Protein AF-A0A3S1MQV4-F1 (afdb_monomer)

pLDDT: mean 86.43, std 12.54, range [41.59, 95.88]

Radius of gyration: 14.35 Å; Cα contacts (8 Å, |Δi|>4): 92; chains: 1; bounding box: 29×38×34 Å

Foldseek 3Di:
DQDPPNDDDDDDDCPPPDFQPDCRVVVVLLPDDQDDDPPAAEEEEGAVCLVVSVCCCCVVVVDDPVRYDGFHQYYPPDDDGRGDPD

Secondary structure (DSSP, 8-state):
---TT---------TTPPTTT--HHHHHHHHSPPPSSTT--EEEEEETTHHHHHHIIIIIT---TTTEEEEEEE-TT--S------

Mean predicted aligned error: 5.9 Å

Nearest PDB structures (foldseek):
  7xlz-assembly2_B  TM=7.839E-01  e=4.587E-03  Vibrio anguillarum 775
  4yhb-assembly1_A  TM=8.146E-01  e=1.373E-02  Thermobifida fusca TM51
  8c4l-assembly1_B  TM=7.292E-01  e=3.582E-02  Shewanella bicestrii
  7xlz-assembly1_A  TM=6.048E-01  e=2.071E-02  Vibrio anguillarum 775
  7lrn-assembly1_A  TM=6.676E-01  e=1.229E-01  Acinetobacter baumannii

Sequence (86 aa):
MADATDIELHWPTRDGLPAGEGKLLTEAVRSVAWPHGPSAFGWFAAEAAAKIVREYWRDTMGLGRDQTLAAAYWRRGSAGLMAGEL

Solvent-accessible surface area (backbone atoms only — not comparable to full-atom values): 5689 Å² total; per-residue (Å²): 134,86,59,103,74,81,76,86,88,85,81,86,75,62,89,83,52,58,88,80,72,70,56,59,69,60,51,54,60,70,67,52,77,81,68,90,58,96,82,48,68,48,80,45,76,43,40,54,70,23,55,57,52,42,48,44,39,37,76,74,66,66,47,49,74,94,34,41,47,58,30,32,56,38,47,81,98,58,87,74,88,37,73,61,89,126

Structure (mmCIF, N/CA/C/O backbone):
data_AF-A0A3S1MQV4-F1
#
_entry.id   AF-A0A3S1MQV4-F1
#
loop_
_atom_site.group_PDB
_atom_site.id
_atom_site.type_symbol
_atom_site.label_atom_id
_atom_site.label_alt_id
_atom_site.label_comp_id
_atom_site.label_asym_id
_atom_site.label_entity_id
_atom_site.label_seq_id
_atom_site.pdbx_PDB_ins_code
_atom_site.Cartn_x
_atom_site.Cartn_y
_atom_site.Cartn_z
_atom_site.occupancy
_atom_site.B_iso_or_equiv
_atom_site.auth_seq_id
_atom_site.auth_comp_id
_atom_site.auth_asym_id
_atom_site.auth_atom_id
_atom_site.pdbx_PDB_model_num
ATOM 1 N N . MET A 1 1 ? 1.454 -23.871 10.067 1.00 45.78 1 MET A N 1
ATOM 2 C CA . MET A 1 1 ? 2.091 -23.737 11.391 1.00 45.78 1 MET A CA 1
ATOM 3 C C . MET A 1 1 ? 1.946 -22.278 11.761 1.00 45.78 1 MET A C 1
ATOM 5 O O . MET A 1 1 ? 2.528 -21.462 11.067 1.00 45.78 1 MET A O 1
ATOM 9 N N . ALA A 1 2 ? 1.066 -21.952 12.707 1.00 48.25 2 ALA A N 1
ATOM 10 C CA . ALA A 1 2 ? 0.938 -20.584 13.197 1.00 48.25 2 ALA A CA 1
ATOM 11 C C . ALA A 1 2 ? 2.108 -20.335 14.157 1.00 48.25 2 ALA A C 1
ATOM 13 O O . ALA A 1 2 ? 2.252 -21.061 15.141 1.00 48.25 2 ALA A O 1
ATOM 14 N N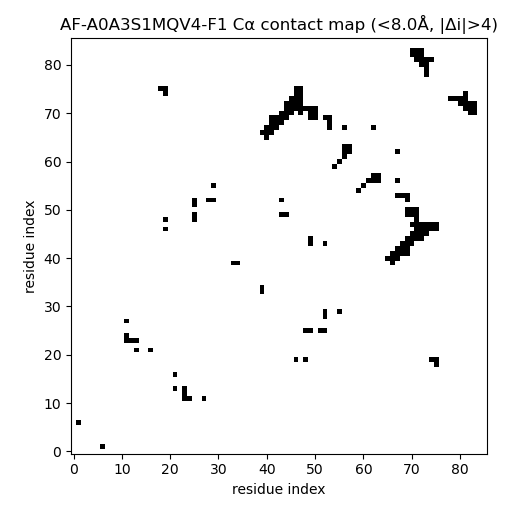 . ASP A 1 3 ? 2.986 -19.399 13.803 1.00 56.38 3 ASP A N 1
ATOM 15 C CA . ASP A 1 3 ? 4.036 -18.911 14.696 1.00 56.38 3 ASP A CA 1
ATOM 16 C C . ASP A 1 3 ? 3.405 -18.113 15.844 1.00 56.38 3 ASP A C 1
ATOM 18 O O . ASP A 1 3 ? 2.305 -17.580 15.709 1.00 56.38 3 ASP A O 1
ATOM 22 N N . ALA A 1 4 ? 4.102 -18.021 16.978 1.00 64.31 4 ALA A N 1
ATOM 23 C CA . ALA A 1 4 ? 3.615 -17.473 18.254 1.00 64.31 4 ALA A CA 1
ATOM 24 C C . ALA A 1 4 ? 3.182 -15.983 18.242 1.00 64.31 4 ALA A C 1
ATOM 26 O O . ALA A 1 4 ? 2.950 -15.402 19.301 1.00 64.31 4 ALA A O 1
ATOM 27 N N . THR A 1 5 ? 3.104 -15.353 17.071 1.00 75.44 5 THR A N 1
ATOM 28 C CA . THR A 1 5 ? 2.847 -13.924 16.861 1.00 75.44 5 THR A CA 1
ATOM 29 C C . THR A 1 5 ? 1.650 -13.618 15.950 1.00 75.44 5 THR A C 1
ATOM 31 O O . THR A 1 5 ? 1.382 -12.439 15.740 1.00 75.44 5 THR A O 1
ATOM 34 N N . ASP A 1 6 ? 0.926 -14.618 15.423 1.00 83.38 6 ASP A N 1
ATOM 35 C CA . ASP A 1 6 ? -0.214 -14.437 14.492 1.00 83.38 6 ASP A CA 1
ATOM 36 C C . ASP A 1 6 ? 0.117 -13.568 13.254 1.00 83.38 6 ASP A C 1
ATOM 38 O O . ASP A 1 6 ? -0.722 -12.839 12.723 1.00 83.38 6 ASP A O 1
ATOM 42 N N . ILE A 1 7 ? 1.364 -13.642 12.775 1.00 86.56 7 ILE A N 1
ATOM 43 C CA . ILE A 1 7 ? 1.823 -12.922 11.579 1.00 86.56 7 ILE A CA 1
ATOM 44 C C . ILE A 1 7 ? 1.767 -13.851 10.364 1.00 86.56 7 ILE A C 1
ATOM 46 O O . ILE A 1 7 ? 2.441 -14.880 10.328 1.00 86.56 7 ILE A O 1
ATOM 50 N N . GLU A 1 8 ? 1.023 -13.444 9.335 1.00 89.62 8 GLU A N 1
ATOM 51 C CA . GLU A 1 8 ? 1.026 -14.086 8.018 1.00 89.62 8 GLU A CA 1
ATOM 52 C C . GLU A 1 8 ? 1.918 -13.307 7.041 1.00 89.62 8 GLU A C 1
ATOM 54 O O . GLU A 1 8 ? 1.848 -12.079 6.949 1.00 89.62 8 GLU A O 1
ATOM 59 N N . LEU A 1 9 ? 2.784 -14.019 6.314 1.00 91.44 9 LEU A N 1
ATOM 60 C CA . LEU A 1 9 ? 3.763 -13.425 5.408 1.00 91.44 9 LEU A CA 1
ATOM 61 C C . LEU A 1 9 ? 3.552 -13.918 3.974 1.00 91.44 9 LEU A C 1
ATOM 63 O O . LEU A 1 9 ? 3.681 -15.109 3.691 1.00 91.44 9 LEU A O 1
ATOM 67 N N . HIS A 1 10 ? 3.315 -12.981 3.056 1.00 92.00 10 HIS A N 1
ATOM 68 C CA . HIS A 1 10 ? 3.164 -13.254 1.627 1.00 92.00 10 HIS A CA 1
ATOM 69 C C . HIS A 1 10 ? 4.246 -12.542 0.814 1.00 92.00 10 HIS A C 1
ATOM 71 O O . HIS A 1 10 ? 4.489 -11.349 0.999 1.00 92.00 10 HIS A O 1
ATOM 77 N N . TRP A 1 11 ? 4.840 -13.254 -0.146 1.00 92.38 11 TRP A N 1
ATOM 78 C CA . TRP A 1 11 ? 5.858 -12.723 -1.056 1.00 92.38 11 TRP A CA 1
ATOM 79 C C . TRP A 1 11 ? 5.405 -12.833 -2.518 1.00 92.38 11 TRP A C 1
ATOM 81 O O . TRP A 1 11 ? 5.753 -13.804 -3.189 1.00 92.38 11 TRP A O 1
ATOM 91 N N . PRO A 1 12 ? 4.638 -11.862 -3.048 1.00 90.06 12 PRO A N 1
ATOM 92 C CA . PRO A 1 12 ? 4.299 -11.846 -4.467 1.00 90.06 12 PRO A CA 1
ATOM 93 C C . PRO A 1 12 ? 5.555 -11.635 -5.323 1.00 90.06 12 PRO A C 1
ATOM 95 O O . PRO A 1 12 ? 6.219 -10.597 -5.232 1.00 90.06 12 PRO A O 1
ATOM 98 N N . THR A 1 13 ? 5.891 -12.612 -6.163 1.00 90.44 13 THR A N 1
ATOM 99 C CA . THR A 1 13 ? 7.026 -12.536 -7.087 1.00 90.44 13 THR A CA 1
ATOM 100 C C . THR A 1 13 ? 6.605 -11.886 -8.396 1.00 90.44 13 THR A C 1
ATOM 102 O O . THR A 1 13 ? 5.494 -12.065 -8.876 1.00 90.44 13 THR A O 1
ATOM 105 N N . ARG A 1 14 ? 7.497 -11.091 -8.997 1.00 88.88 14 ARG A N 1
ATOM 106 C CA . ARG A 1 14 ? 7.192 -10.392 -10.257 1.00 88.88 14 ARG A CA 1
ATOM 107 C C . ARG A 1 14 ? 7.173 -11.310 -11.479 1.00 88.88 14 ARG A C 1
ATOM 109 O O . ARG A 1 14 ? 6.682 -10.874 -12.508 1.00 88.88 14 ARG A O 1
ATOM 116 N N . ASP A 1 15 ? 7.755 -12.505 -11.403 1.00 90.19 15 ASP A N 1
ATOM 117 C CA . ASP A 1 15 ? 7.810 -13.492 -12.495 1.00 90.19 15 ASP A CA 1
ATOM 118 C C . ASP A 1 15 ? 8.219 -12.898 -13.858 1.00 90.19 15 ASP A C 1
ATOM 120 O O . ASP A 1 15 ? 7.671 -13.219 -14.907 1.00 90.19 15 ASP A O 1
ATOM 124 N N . GLY A 1 16 ? 9.199 -11.986 -13.838 1.00 90.19 16 GLY A N 1
ATOM 125 C CA . GLY A 1 16 ? 9.708 -11.298 -15.031 1.00 90.19 16 GLY A CA 1
ATOM 126 C C . GLY A 1 16 ? 9.037 -9.958 -15.354 1.00 90.19 16 GLY A C 1
ATOM 127 O O . GLY A 1 16 ? 9.531 -9.239 -16.220 1.00 90.19 16 GLY A O 1
ATOM 128 N N . LEU A 1 17 ? 7.978 -9.563 -14.637 1.00 90.31 17 LEU A N 1
ATOM 129 C CA . LEU A 1 17 ? 7.344 -8.255 -14.810 1.00 90.31 17 LEU A CA 1
ATOM 130 C C . LEU A 1 17 ? 8.309 -7.105 -14.458 1.00 90.31 17 LEU A C 1
ATOM 132 O O . LEU A 1 17 ? 8.930 -7.108 -13.379 1.00 90.31 17 LEU A O 1
ATOM 136 N N . PRO A 1 18 ? 8.405 -6.071 -15.315 1.00 89.69 18 PRO A N 1
ATOM 137 C CA . PRO A 1 18 ? 9.180 -4.879 -15.008 1.00 89.69 18 PRO A CA 1
ATOM 138 C C . PRO A 1 18 ? 8.713 -4.199 -13.715 1.00 89.69 18 PRO A C 1
ATOM 140 O O . PRO A 1 18 ? 7.535 -4.216 -13.342 1.00 89.69 18 PRO A O 1
ATOM 143 N N . ALA A 1 19 ? 9.653 -3.574 -13.002 1.00 88.19 19 ALA A N 1
ATOM 144 C CA . ALA A 1 19 ? 9.317 -2.790 -11.818 1.00 88.19 19 ALA A CA 1
ATOM 145 C C . ALA A 1 19 ? 8.360 -1.644 -12.197 1.00 88.19 19 ALA A C 1
ATOM 147 O O . ALA A 1 19 ? 8.590 -0.935 -13.176 1.00 88.19 19 ALA A O 1
ATOM 148 N N . GLY A 1 20 ? 7.307 -1.443 -11.403 1.00 87.06 20 GLY A N 1
ATOM 149 C CA . GLY A 1 20 ? 6.318 -0.383 -11.632 1.00 87.06 20 GLY A CA 1
ATOM 150 C C . GLY A 1 20 ? 5.254 -0.703 -12.689 1.00 87.06 20 GLY A C 1
ATOM 151 O O . GLY A 1 20 ? 4.439 0.161 -12.989 1.00 87.06 20 GLY A O 1
ATOM 152 N N . GLU A 1 21 ? 5.237 -1.919 -13.248 1.00 85.50 21 GLU A N 1
ATOM 153 C CA . GLU A 1 21 ? 4.155 -2.392 -14.135 1.00 85.50 21 GLU A CA 1
ATOM 154 C C . GLU A 1 21 ? 3.203 -3.383 -13.457 1.00 85.50 21 GLU A C 1
ATOM 156 O O . GLU A 1 21 ? 2.047 -3.515 -13.856 1.00 85.50 21 GLU A O 1
ATOM 161 N N . GLY A 1 22 ? 3.680 -4.083 -12.426 1.00 81.88 22 GLY A N 1
ATOM 162 C CA . GLY A 1 22 ? 2.899 -5.091 -11.717 1.00 81.88 22 GLY A CA 1
ATOM 163 C C . GLY A 1 22 ? 1.859 -4.495 -10.765 1.00 81.88 22 GLY A C 1
ATOM 164 O O . GLY A 1 22 ? 2.120 -3.512 -10.071 1.00 81.88 22 GLY A O 1
ATOM 165 N N . LYS A 1 23 ? 0.700 -5.157 -10.675 1.00 87.19 23 LYS A N 1
ATOM 166 C CA . LYS A 1 23 ? -0.372 -4.871 -9.700 1.00 87.19 23 LYS A CA 1
ATOM 167 C C . LYS A 1 23 ? -0.388 -5.841 -8.515 1.00 87.19 23 LYS A C 1
ATOM 169 O O . LYS A 1 23 ? -1.208 -5.706 -7.621 1.00 87.19 23 LYS A O 1
ATOM 174 N N . LEU A 1 24 ? 0.558 -6.7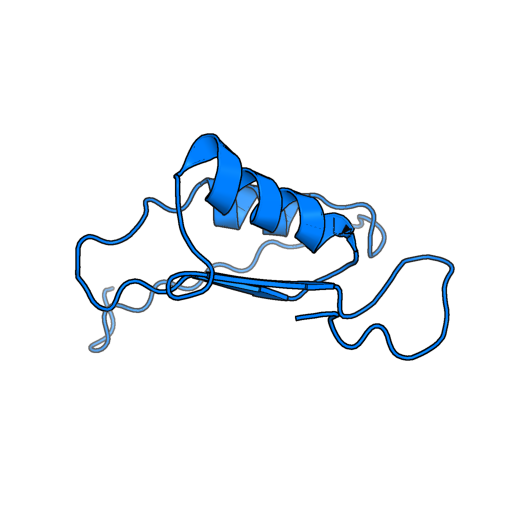77 -8.473 1.00 91.38 24 LEU A N 1
ATOM 175 C CA . LEU A 1 24 ? 0.582 -7.887 -7.516 1.00 91.38 24 LEU A CA 1
ATOM 176 C C . LEU A 1 24 ? 0.476 -7.432 -6.054 1.00 91.38 24 LEU A C 1
ATOM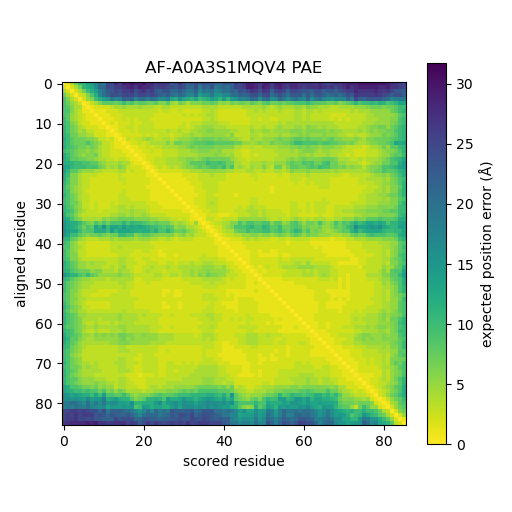 178 O O . LEU A 1 24 ? -0.306 -7.985 -5.292 1.00 91.38 24 LEU A O 1
ATOM 182 N N . LEU A 1 25 ? 1.225 -6.394 -5.664 1.00 91.31 25 LEU A N 1
ATOM 183 C CA . LEU A 1 25 ? 1.177 -5.868 -4.295 1.00 91.31 25 LEU A CA 1
ATOM 184 C C . LEU A 1 25 ? -0.149 -5.165 -3.982 1.00 91.31 25 LEU A C 1
ATOM 186 O O . LEU A 1 25 ? -0.665 -5.307 -2.877 1.00 91.31 25 LEU A O 1
ATOM 190 N N . THR A 1 26 ? -0.709 -4.409 -4.932 1.00 92.50 26 THR A N 1
ATOM 191 C CA . THR A 1 26 ? -1.981 -3.707 -4.709 1.00 92.50 26 THR A CA 1
ATOM 192 C C . THR A 1 26 ? -3.152 -4.687 -4.681 1.00 92.50 26 THR A C 1
ATOM 194 O O . THR A 1 26 ? -4.062 -4.517 -3.878 1.00 92.50 26 THR A O 1
ATOM 197 N N . GLU A 1 27 ? -3.120 -5.735 -5.502 1.00 92.62 27 GLU A N 1
ATOM 198 C CA . GLU A 1 27 ? -4.095 -6.829 -5.492 1.00 92.62 27 GLU A CA 1
ATOM 199 C C . GLU A 1 27 ? -4.006 -7.650 -4.206 1.00 92.62 27 GLU A C 1
ATOM 201 O O . GLU A 1 27 ? -5.032 -7.857 -3.559 1.00 92.62 27 GLU A O 1
ATOM 206 N N . ALA A 1 28 ? -2.796 -8.026 -3.778 1.00 92.75 28 ALA A N 1
ATOM 207 C CA . ALA A 1 28 ? -2.589 -8.748 -2.526 1.00 92.75 28 ALA A CA 1
ATOM 208 C C . ALA A 1 28 ? -3.169 -7.970 -1.335 1.00 92.75 28 ALA A C 1
ATOM 210 O O . ALA A 1 28 ? -3.997 -8.499 -0.600 1.00 92.75 28 ALA A O 1
ATOM 211 N N . VAL A 1 29 ? -2.835 -6.683 -1.196 1.00 92.56 29 VAL A N 1
ATOM 212 C CA . VAL A 1 29 ? -3.330 -5.846 -0.086 1.00 92.56 29 VAL A CA 1
ATOM 213 C C . VAL A 1 29 ? -4.843 -5.649 -0.126 1.00 92.56 29 VAL A C 1
ATOM 215 O O . VAL A 1 29 ? -5.484 -5.645 0.920 1.00 92.56 29 VAL A O 1
ATOM 218 N N . ARG A 1 30 ? -5.444 -5.525 -1.314 1.00 92.81 30 ARG A N 1
ATOM 219 C CA . ARG A 1 30 ? -6.905 -5.408 -1.452 1.00 92.81 30 ARG A CA 1
ATOM 220 C C . ARG A 1 30 ? -7.645 -6.711 -1.150 1.00 92.81 30 ARG A C 1
ATOM 222 O O . ARG A 1 30 ? -8.835 -6.655 -0.858 1.00 92.81 30 ARG A O 1
ATOM 229 N N . SER A 1 31 ? -6.964 -7.854 -1.242 1.00 92.69 31 SER A N 1
ATOM 230 C CA . SER A 1 31 ? -7.535 -9.168 -0.929 1.00 92.69 31 SER A CA 1
ATOM 231 C C . SER A 1 31 ? -7.536 -9.491 0.569 1.00 92.69 31 SER A C 1
ATOM 233 O O . SER A 1 31 ? -8.277 -10.371 1.000 1.00 92.69 31 SER A O 1
ATOM 235 N N . VAL A 1 32 ? -6.745 -8.763 1.365 1.00 91.94 32 VAL A N 1
ATOM 236 C CA . VAL A 1 32 ? -6.701 -8.927 2.820 1.00 91.94 32 VAL A CA 1
ATOM 237 C C . VAL A 1 32 ? -7.995 -8.395 3.431 1.00 91.94 32 VAL A C 1
ATOM 239 O O . VAL A 1 32 ? -8.358 -7.230 3.253 1.00 91.94 32 VAL A O 1
ATOM 242 N N . ALA A 1 33 ? -8.688 -9.255 4.179 1.00 90.69 33 ALA A N 1
ATOM 243 C CA . ALA A 1 33 ? -9.824 -8.841 4.986 1.00 90.69 33 ALA A CA 1
ATOM 244 C C . ALA A 1 33 ? -9.356 -7.859 6.067 1.00 90.69 33 ALA A C 1
ATOM 246 O O . ALA A 1 33 ? -8.361 -8.102 6.752 1.00 90.69 33 ALA A O 1
ATOM 247 N N . TRP A 1 34 ? -10.072 -6.747 6.229 1.00 92.00 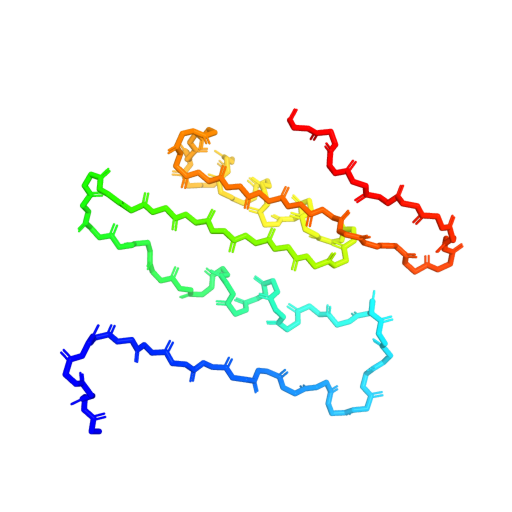34 TRP A N 1
ATOM 248 C CA . TRP A 1 34 ? -9.711 -5.772 7.251 1.00 92.00 34 TRP A CA 1
ATOM 249 C C . TRP A 1 34 ? -9.873 -6.382 8.651 1.00 92.00 34 TRP A C 1
ATOM 251 O O . TRP A 1 34 ? -10.947 -6.916 8.946 1.00 92.00 34 TRP A O 1
ATOM 261 N N . PRO A 1 35 ? -8.851 -6.312 9.521 1.00 88.00 35 PRO A N 1
ATOM 262 C CA . PRO A 1 35 ? -8.925 -6.928 10.835 1.00 88.00 35 PRO A CA 1
ATOM 263 C C . PRO A 1 35 ? -9.963 -6.228 11.720 1.00 88.00 35 PRO A C 1
ATOM 265 O O . PRO A 1 35 ? -10.139 -5.008 11.685 1.00 88.00 35 PRO A O 1
ATOM 268 N N . HIS A 1 36 ? -10.647 -7.011 12.550 1.00 80.69 36 HIS A N 1
ATOM 269 C CA . HIS A 1 36 ? -11.609 -6.493 13.515 1.00 80.69 36 HIS A CA 1
ATOM 270 C C . HIS A 1 36 ? -10.873 -5.965 14.751 1.00 80.69 36 HIS A C 1
ATOM 272 O O . HIS A 1 36 ? -10.275 -6.737 15.496 1.00 80.69 36 HIS A O 1
ATOM 278 N N . GLY A 1 37 ? -10.926 -4.656 14.996 1.00 82.94 37 GLY A N 1
ATOM 279 C CA . GLY A 1 37 ? -10.403 -4.073 16.230 1.00 82.94 37 GLY A CA 1
ATOM 280 C C . GLY A 1 37 ? -10.078 -2.583 16.117 1.00 82.94 37 GLY A C 1
ATOM 281 O O . GLY A 1 37 ? -9.819 -2.089 15.020 1.00 82.94 37 GLY A O 1
ATOM 282 N N . PRO A 1 38 ? -10.063 -1.851 17.245 1.00 79.44 38 PRO A N 1
ATOM 283 C CA . PRO A 1 38 ? -9.773 -0.416 17.258 1.00 79.44 38 PRO A CA 1
ATOM 284 C C . PRO A 1 38 ? -8.310 -0.089 16.915 1.00 79.44 38 PRO A C 1
ATOM 286 O O . PRO A 1 38 ? -8.009 1.050 16.580 1.00 79.44 38 PRO A O 1
ATOM 289 N N . SER A 1 39 ? -7.406 -1.071 16.985 1.00 85.69 39 SER A N 1
ATOM 290 C CA . SER A 1 39 ? -5.986 -0.940 16.633 1.00 85.69 39 SER A CA 1
ATOM 291 C C . SER A 1 39 ? -5.667 -1.354 15.191 1.00 85.69 39 SER A C 1
ATOM 293 O O . SER A 1 39 ? -4.494 -1.441 14.831 1.00 85.69 39 SER A O 1
ATOM 295 N N . ALA A 1 40 ? -6.682 -1.646 14.370 1.00 91.94 40 ALA A N 1
ATOM 296 C CA . ALA A 1 40 ? -6.487 -1.996 12.969 1.00 91.94 40 ALA A CA 1
ATOM 297 C C . ALA A 1 40 ? -5.892 -0.810 12.197 1.00 91.94 40 ALA A C 1
ATOM 299 O O . ALA A 1 40 ? -6.500 0.260 12.126 1.00 91.94 40 ALA A O 1
ATOM 300 N N . PHE A 1 41 ? -4.720 -1.019 11.598 1.00 93.62 41 PHE A N 1
ATOM 301 C CA . PHE A 1 41 ? -4.034 -0.003 10.811 1.00 93.62 41 PHE A CA 1
ATOM 302 C C . PHE A 1 41 ? -3.447 -0.596 9.531 1.00 93.62 41 PHE A C 1
ATOM 304 O O . PHE A 1 41 ? -2.767 -1.622 9.560 1.00 93.62 41 PHE A O 1
ATOM 311 N N . GLY A 1 42 ? -3.694 0.071 8.406 1.00 94.38 42 GLY A N 1
ATOM 312 C CA . GLY A 1 42 ? -3.214 -0.330 7.087 1.00 94.38 42 GLY A CA 1
ATOM 313 C C . GLY A 1 42 ? -2.043 0.536 6.647 1.00 94.38 42 GLY A C 1
ATOM 314 O O . GLY A 1 42 ? -2.188 1.747 6.502 1.00 94.38 42 GLY A O 1
ATOM 315 N N . TRP A 1 43 ? -0.891 -0.077 6.385 1.00 94.88 43 TRP A N 1
ATOM 316 C CA . TRP A 1 43 ? 0.278 0.616 5.850 1.00 94.88 43 TRP A CA 1
ATOM 317 C C . TRP A 1 43 ? 0.641 0.070 4.471 1.00 94.88 43 TRP A C 1
ATOM 319 O O . TRP A 1 43 ? 0.804 -1.136 4.294 1.00 94.88 43 TRP A O 1
ATOM 329 N N . PHE A 1 44 ? 0.770 0.957 3.487 1.00 94.69 44 PHE A N 1
ATOM 330 C CA . PHE A 1 44 ? 1.175 0.602 2.133 1.00 94.69 44 PHE A CA 1
ATOM 331 C C . PHE A 1 44 ? 2.166 1.623 1.583 1.00 94.69 44 PHE A C 1
ATOM 333 O O . PHE A 1 44 ? 1.821 2.787 1.397 1.00 94.69 44 PHE A O 1
ATOM 340 N N . ALA A 1 45 ? 3.384 1.198 1.259 1.00 92.00 45 ALA A N 1
ATOM 341 C CA . ALA A 1 45 ? 4.335 2.047 0.554 1.00 92.00 45 ALA A CA 1
ATOM 342 C C . ALA A 1 45 ? 4.994 1.297 -0.600 1.00 92.00 45 ALA A C 1
ATOM 344 O O . ALA A 1 45 ? 5.600 0.244 -0.407 1.00 92.00 45 ALA A O 1
ATOM 345 N N . ALA A 1 46 ? 4.854 1.830 -1.811 1.00 91.50 46 ALA A N 1
ATOM 346 C CA . ALA A 1 46 ? 5.355 1.187 -3.021 1.00 91.50 46 ALA A CA 1
ATOM 347 C C . ALA A 1 46 ? 5.637 2.232 -4.115 1.00 91.50 46 ALA A C 1
ATOM 349 O O . ALA A 1 46 ? 6.135 3.323 -3.843 1.00 91.50 46 ALA A O 1
ATOM 350 N N . GLU A 1 47 ? 5.341 1.891 -5.366 1.00 91.75 47 GLU A N 1
ATOM 351 C CA . GLU A 1 47 ? 5.361 2.818 -6.499 1.00 91.75 47 GLU A CA 1
ATOM 352 C C . GLU A 1 47 ? 4.186 3.820 -6.410 1.00 91.75 47 GLU A C 1
ATOM 354 O O . GLU A 1 47 ? 3.291 3.670 -5.575 1.00 91.75 47 GLU A O 1
ATOM 359 N N . ALA A 1 48 ? 4.156 4.837 -7.274 1.00 88.50 48 ALA A N 1
ATOM 360 C CA . ALA A 1 48 ? 3.047 5.780 -7.453 1.00 88.50 48 ALA A CA 1
ATOM 361 C C . ALA A 1 48 ? 1.644 5.138 -7.518 1.00 88.50 48 ALA A C 1
ATOM 363 O O . ALA A 1 48 ? 0.663 5.763 -7.102 1.00 88.50 48 ALA A O 1
ATOM 364 N N . ALA A 1 49 ? 1.543 3.874 -7.933 1.00 85.62 49 ALA A N 1
ATOM 365 C CA . ALA A 1 49 ? 0.347 3.042 -7.828 1.00 85.62 49 ALA A CA 1
ATOM 366 C C . ALA A 1 49 ? -0.225 2.902 -6.398 1.00 85.62 49 ALA A C 1
ATOM 368 O O . ALA A 1 49 ? -1.378 2.500 -6.250 1.00 85.62 49 ALA A O 1
ATOM 369 N N . ALA A 1 50 ? 0.504 3.291 -5.344 1.00 90.69 50 ALA A N 1
ATOM 370 C CA . ALA A 1 50 ? 0.001 3.398 -3.970 1.00 90.69 50 ALA A CA 1
ATOM 371 C C . ALA A 1 50 ? -1.253 4.271 -3.834 1.00 90.69 50 ALA A C 1
ATOM 373 O O . ALA A 1 50 ? -2.078 4.033 -2.950 1.00 90.69 50 ALA A O 1
ATOM 374 N N . LYS A 1 51 ? -1.455 5.220 -4.757 1.00 91.38 51 LYS A N 1
ATOM 375 C CA . LYS A 1 51 ? -2.705 5.979 -4.868 1.00 91.38 51 LYS A CA 1
ATOM 376 C C . LYS A 1 51 ? -3.940 5.068 -4.983 1.00 91.38 51 LYS A C 1
ATOM 378 O O . LYS A 1 51 ? -4.946 5.368 -4.355 1.00 91.38 51 LYS A O 1
ATOM 383 N N . ILE A 1 52 ? -3.846 3.943 -5.698 1.00 93.25 52 ILE A N 1
ATOM 384 C CA . ILE A 1 52 ? -4.961 2.999 -5.898 1.00 93.25 52 ILE A CA 1
ATOM 385 C C . ILE A 1 52 ? -5.390 2.366 -4.569 1.00 93.25 52 ILE A C 1
ATOM 387 O O . ILE A 1 52 ? -6.579 2.244 -4.292 1.00 93.25 52 ILE A O 1
ATOM 391 N N . VAL A 1 53 ? -4.426 1.973 -3.729 1.00 94.62 53 VAL A N 1
ATOM 392 C CA . VAL A 1 53 ? -4.715 1.394 -2.405 1.00 94.62 53 VAL A CA 1
ATOM 393 C C . VAL A 1 53 ? -5.334 2.448 -1.493 1.00 94.62 53 VAL A C 1
ATOM 395 O O . VAL A 1 53 ? -6.313 2.170 -0.806 1.00 94.62 53 VAL A O 1
ATOM 398 N N . ARG A 1 54 ? -4.818 3.680 -1.545 1.00 94.19 54 ARG A N 1
ATOM 399 C CA . ARG A 1 54 ? -5.368 4.809 -0.791 1.00 94.19 54 ARG A CA 1
ATOM 400 C C . ARG A 1 54 ? -6.830 5.089 -1.137 1.00 94.19 54 ARG A C 1
ATOM 402 O O . ARG A 1 54 ? -7.633 5.279 -0.232 1.00 94.19 54 ARG A O 1
ATOM 409 N N . GLU A 1 55 ? -7.156 5.138 -2.427 1.00 94.69 55 GLU A N 1
ATOM 410 C CA . GLU A 1 55 ? -8.523 5.355 -2.921 1.00 94.69 55 GLU A CA 1
ATOM 411 C C . GLU A 1 55 ? -9.436 4.197 -2.521 1.00 94.69 55 GLU A C 1
ATOM 413 O O . GLU A 1 55 ? -10.512 4.424 -1.987 1.00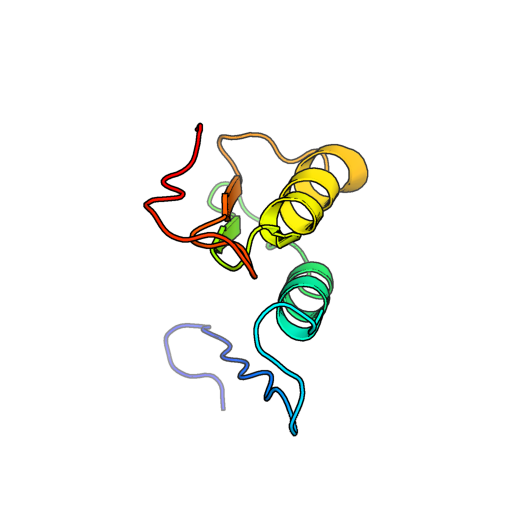 94.69 55 GLU A O 1
ATOM 418 N N . TYR A 1 56 ? -8.980 2.950 -2.662 1.00 95.31 56 TYR A N 1
ATOM 419 C CA . TYR A 1 56 ? -9.747 1.789 -2.211 1.00 95.31 56 TYR A CA 1
ATOM 420 C C . TYR A 1 56 ? -10.077 1.852 -0.711 1.00 95.31 56 TYR A C 1
ATOM 422 O O . TYR A 1 56 ? -11.232 1.689 -0.319 1.00 95.31 56 TYR A O 1
ATOM 430 N N . TRP A 1 57 ? -9.087 2.138 0.136 1.00 95.62 57 TRP A N 1
ATOM 431 C CA . TRP A 1 57 ? -9.309 2.247 1.575 1.00 95.62 57 TRP A CA 1
ATOM 432 C C . TRP A 1 57 ? -10.273 3.376 1.947 1.00 95.62 57 TRP A C 1
ATOM 434 O O . TRP A 1 57 ? -11.153 3.161 2.776 1.00 95.62 57 TRP A O 1
ATOM 444 N N . ARG A 1 58 ? -10.159 4.550 1.321 1.00 94.56 58 ARG A N 1
ATOM 445 C CA . ARG A 1 58 ? -11.027 5.697 1.627 1.00 94.56 58 ARG A CA 1
ATOM 446 C C . ARG A 1 58 ? -12.427 5.536 1.047 1.00 94.56 58 ARG A C 1
ATOM 448 O O . ARG A 1 58 ? -13.405 5.640 1.777 1.00 94.56 58 ARG A O 1
ATOM 455 N N . ASP A 1 59 ? -12.516 5.253 -0.246 1.00 95.88 59 ASP A N 1
ATOM 456 C CA . ASP A 1 59 ? -13.767 5.350 -0.999 1.00 95.88 59 ASP A CA 1
ATOM 457 C C . ASP A 1 59 ? -14.577 4.053 -0.924 1.00 95.88 59 ASP A C 1
ATOM 459 O O . ASP A 1 59 ? -15.804 4.089 -0.929 1.00 95.88 59 ASP A O 1
ATOM 463 N N . THR A 1 60 ? -13.904 2.897 -0.849 1.00 94.75 60 THR A N 1
ATOM 464 C CA . THR A 1 60 ? -14.580 1.589 -0.772 1.00 94.75 60 THR A CA 1
ATOM 465 C C . THR A 1 60 ? -14.737 1.104 0.665 1.00 94.75 60 THR A C 1
ATOM 467 O O . THR A 1 60 ? -15.785 0.564 1.006 1.00 94.75 60 THR A O 1
ATOM 470 N N . MET A 1 61 ? -13.719 1.284 1.514 1.00 93.88 61 MET A N 1
ATOM 471 C CA . MET A 1 61 ? -13.749 0.786 2.899 1.00 93.88 61 MET A CA 1
ATOM 472 C C . MET A 1 61 ? -14.108 1.860 3.937 1.00 93.88 61 MET A C 1
ATOM 474 O O . MET A 1 61 ? -14.334 1.519 5.095 1.00 93.88 61 MET A O 1
ATOM 478 N N . GLY A 1 62 ? -14.173 3.140 3.549 1.00 94.56 62 GLY A N 1
ATOM 479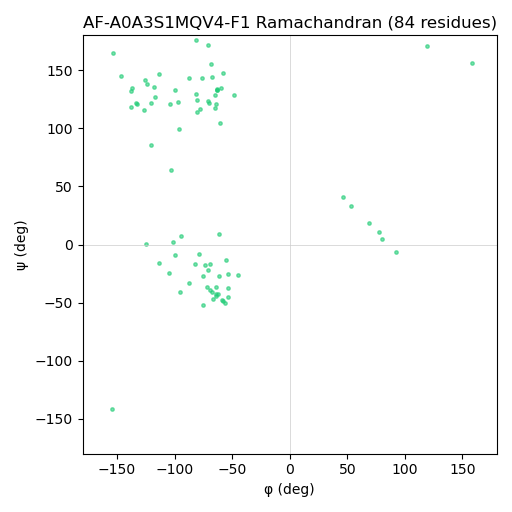 C CA . GLY A 1 62 ? -14.505 4.241 4.459 1.00 94.56 62 GLY A CA 1
ATOM 480 C C . GLY A 1 62 ? -13.430 4.538 5.509 1.00 94.56 62 GLY A C 1
ATOM 481 O O . GLY A 1 62 ? -13.730 5.156 6.528 1.00 94.56 62 GLY A O 1
ATOM 482 N N . LEU A 1 63 ? -12.192 4.081 5.300 1.00 93.81 63 LEU A N 1
ATOM 483 C CA . LEU A 1 63 ? -11.112 4.193 6.276 1.00 93.81 63 LEU A CA 1
ATOM 484 C C . LEU A 1 63 ? -10.467 5.581 6.232 1.00 93.81 63 LEU A C 1
ATOM 486 O O . LEU A 1 63 ? -10.068 6.083 5.177 1.00 93.81 63 LEU A O 1
ATOM 490 N N . GLY A 1 64 ? -10.342 6.193 7.408 1.00 91.56 64 GLY A N 1
ATOM 491 C CA . GLY A 1 64 ? -9.739 7.512 7.575 1.00 91.56 64 GLY A CA 1
ATOM 492 C C . GLY A 1 64 ? -8.208 7.492 7.620 1.00 91.56 64 GLY A C 1
ATOM 493 O O . GLY A 1 64 ? -7.561 6.442 7.649 1.00 91.56 64 GLY A O 1
ATOM 494 N N . ARG A 1 65 ? -7.614 8.690 7.697 1.00 91.12 65 ARG A N 1
ATOM 495 C CA . ARG A 1 65 ? -6.158 8.880 7.867 1.00 91.12 65 ARG A CA 1
ATOM 496 C C . ARG A 1 65 ? -5.614 8.280 9.170 1.00 91.12 65 ARG A C 1
ATOM 498 O O . ARG A 1 65 ? -4.460 7.885 9.224 1.00 91.12 65 ARG A O 1
ATOM 505 N N . ASP A 1 66 ? -6.456 8.187 10.199 1.00 92.62 66 ASP A N 1
ATOM 506 C CA . ASP A 1 66 ? -6.074 7.632 11.503 1.00 92.62 66 ASP A CA 1
ATOM 507 C C . ASP A 1 66 ?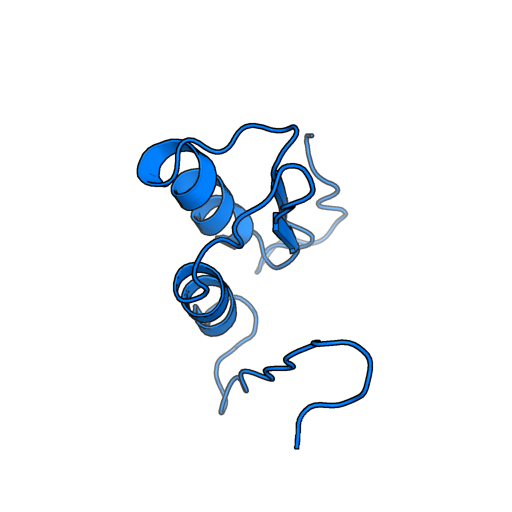 -6.058 6.089 11.481 1.00 92.62 66 ASP A C 1
ATOM 509 O O . ASP A 1 66 ? -5.593 5.455 12.421 1.00 92.62 66 ASP A O 1
ATOM 513 N N . GLN A 1 67 ? -6.545 5.482 10.392 1.00 94.62 67 GLN A N 1
ATOM 514 C CA . GLN A 1 67 ? -6.615 4.032 10.192 1.00 94.62 67 GLN A CA 1
ATOM 515 C C . GLN A 1 67 ? -5.700 3.551 9.060 1.00 94.62 67 GLN A C 1
ATOM 517 O O . GLN A 1 67 ? -5.458 2.352 8.935 1.00 94.62 67 GLN A O 1
ATOM 522 N N . THR A 1 68 ? -5.220 4.452 8.196 1.00 95.50 68 THR A N 1
ATOM 523 C CA . THR A 1 68 ? -4.464 4.072 6.998 1.00 95.50 68 THR A CA 1
ATOM 524 C C . THR A 1 68 ? -3.381 5.072 6.618 1.00 95.50 68 THR A C 1
ATOM 526 O O . THR A 1 68 ? -3.573 6.285 6.691 1.00 95.50 68 THR A O 1
ATOM 529 N N . LEU A 1 69 ? -2.265 4.554 6.102 1.00 95.06 69 LEU A N 1
ATOM 530 C CA . LEU A 1 69 ? -1.205 5.324 5.459 1.00 95.06 69 LEU A CA 1
ATOM 531 C C . LEU A 1 69 ? -0.807 4.661 4.139 1.00 95.06 69 LEU A C 1
ATOM 533 O O . LEU A 1 69 ? -0.357 3.517 4.120 1.00 95.06 69 LEU A O 1
ATOM 537 N N . ALA A 1 70 ? -0.935 5.401 3.038 1.00 94.69 70 ALA A N 1
ATOM 538 C CA . ALA A 1 70 ? -0.543 4.950 1.708 1.00 94.69 70 ALA A CA 1
ATOM 539 C C . ALA A 1 70 ? 0.403 5.964 1.048 1.00 94.69 70 ALA A C 1
ATOM 541 O O . ALA A 1 70 ? -0.003 7.093 0.762 1.00 94.69 70 ALA A O 1
ATOM 542 N N . ALA A 1 71 ? 1.647 5.556 0.790 1.00 91.88 71 ALA A N 1
ATOM 543 C CA . ALA A 1 71 ? 2.720 6.417 0.301 1.00 91.88 71 ALA A CA 1
ATOM 544 C C . ALA A 1 71 ? 3.338 5.902 -1.009 1.00 91.88 71 ALA A C 1
ATOM 546 O O . ALA A 1 71 ? 3.604 4.715 -1.188 1.00 91.88 71 ALA A O 1
ATOM 547 N N . ALA A 1 72 ? 3.604 6.820 -1.933 1.00 91.44 72 ALA A N 1
ATOM 548 C CA . ALA A 1 72 ? 4.302 6.531 -3.178 1.00 91.44 72 ALA A CA 1
ATOM 549 C C . ALA A 1 72 ? 5.786 6.865 -3.017 1.0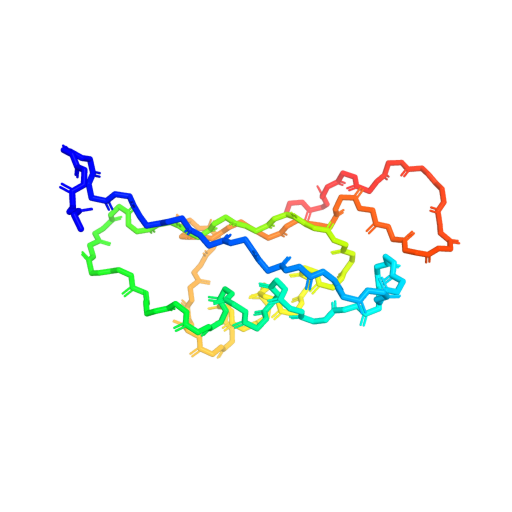0 91.44 72 ALA A C 1
ATOM 551 O O . ALA A 1 72 ? 6.140 8.028 -3.120 1.00 91.44 72 ALA A O 1
ATOM 552 N N . TYR A 1 73 ? 6.644 5.876 -2.774 1.00 90.88 73 TYR A N 1
ATOM 553 C CA . TYR A 1 73 ? 8.080 6.092 -2.534 1.00 90.88 73 TYR A CA 1
ATOM 554 C C . TYR A 1 73 ? 8.869 6.412 -3.800 1.00 90.88 73 TYR A C 1
ATOM 556 O O . TYR A 1 73 ? 9.919 7.050 -3.745 1.00 90.88 73 TYR A O 1
ATOM 564 N N . TRP A 1 74 ? 8.389 5.943 -4.946 1.00 91.25 74 TRP A N 1
ATOM 565 C CA . TRP A 1 74 ? 9.054 6.138 -6.225 1.00 91.25 74 TRP A CA 1
ATOM 566 C C . TRP A 1 74 ? 8.041 6.105 -7.367 1.00 91.25 74 TRP A C 1
ATOM 568 O O . TRP A 1 74 ? 6.906 5.656 -7.200 1.00 91.25 74 TRP A O 1
ATOM 578 N N . ARG A 1 75 ? 8.456 6.577 -8.543 1.00 90.88 75 ARG A N 1
ATOM 579 C CA . ARG A 1 75 ? 7.654 6.524 -9.763 1.00 90.88 75 ARG A CA 1
ATOM 580 C C . ARG A 1 75 ? 8.512 6.099 -10.935 1.00 90.88 75 ARG A C 1
ATOM 582 O O . ARG A 1 75 ? 9.608 6.622 -11.135 1.00 90.88 75 ARG A O 1
ATOM 589 N N . ARG A 1 76 ? 8.006 5.176 -11.746 1.00 89.75 76 ARG A N 1
ATOM 590 C CA . ARG A 1 76 ? 8.725 4.753 -12.949 1.00 89.75 76 ARG A CA 1
ATOM 591 C C . ARG A 1 76 ? 8.893 5.918 -13.929 1.00 89.75 76 ARG A C 1
ATOM 593 O O . ARG A 1 76 ? 7.936 6.625 -14.235 1.00 89.75 76 ARG A O 1
ATOM 600 N N . GLY A 1 77 ? 10.109 6.079 -14.449 1.00 90.75 77 GLY A N 1
ATOM 601 C CA . GLY A 1 77 ? 10.451 7.177 -15.358 1.00 90.75 77 GLY A CA 1
ATOM 602 C C . GLY A 1 77 ? 10.659 8.521 -14.653 1.00 90.75 77 GLY A C 1
ATOM 603 O O . GLY A 1 77 ? 10.757 9.545 -15.320 1.00 90.75 77 GLY A O 1
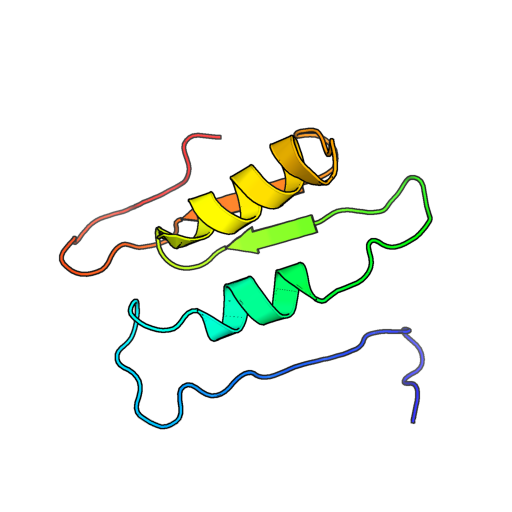ATOM 604 N N . SER A 1 78 ? 10.726 8.541 -13.321 1.00 89.75 78 SER A N 1
ATOM 605 C CA . SER A 1 78 ? 11.040 9.735 -12.537 1.00 89.75 78 SER A CA 1
ATOM 606 C C . SER A 1 78 ? 12.210 9.454 -11.598 1.00 89.75 78 SER A C 1
ATOM 608 O O . SER A 1 78 ? 12.315 8.369 -11.031 1.00 89.75 78 SER A O 1
ATOM 610 N N . ALA A 1 79 ? 13.086 10.441 -11.437 1.00 86.38 79 ALA A N 1
ATOM 611 C CA . ALA A 1 79 ? 14.167 10.425 -10.459 1.00 86.38 79 ALA A CA 1
ATOM 612 C C . ALA A 1 79 ? 13.915 11.514 -9.407 1.00 86.38 79 ALA A C 1
ATOM 614 O O . ALA A 1 79 ? 13.373 12.568 -9.734 1.00 86.38 79 ALA A O 1
ATOM 615 N N . GLY A 1 80 ? 14.320 11.261 -8.162 1.00 80.00 80 GLY A N 1
ATOM 616 C CA . GLY A 1 80 ? 14.132 12.177 -7.034 1.00 80.00 80 GLY A CA 1
ATOM 617 C C . GLY A 1 80 ? 13.277 11.587 -5.913 1.00 80.00 80 GLY A C 1
ATOM 618 O O . GLY A 1 80 ? 12.697 10.510 -6.049 1.00 80.00 80 GLY A O 1
ATOM 619 N N . LEU A 1 81 ? 13.236 12.292 -4.780 1.00 68.38 81 LEU A N 1
ATOM 620 C CA . LEU A 1 81 ? 12.416 11.910 -3.634 1.00 68.38 81 LEU A CA 1
ATOM 621 C C . LEU A 1 81 ? 10.935 12.112 -3.950 1.00 68.38 81 LEU A C 1
ATOM 623 O O . LEU A 1 81 ? 10.489 13.229 -4.192 1.00 68.38 81 LEU A O 1
ATOM 627 N N . MET A 1 82 ? 10.178 11.026 -3.853 1.00 69.69 82 MET A N 1
ATOM 628 C CA . MET A 1 82 ? 8.726 11.053 -3.731 1.00 69.69 82 MET A CA 1
ATOM 629 C C . MET A 1 82 ? 8.410 10.778 -2.251 1.00 69.69 82 MET A C 1
ATOM 631 O O . MET A 1 82 ? 7.930 9.714 -1.885 1.00 69.69 82 MET A O 1
ATOM 635 N N . ALA A 1 83 ? 8.816 11.666 -1.339 1.00 55.91 83 ALA A N 1
ATOM 636 C CA . ALA A 1 83 ? 8.384 11.547 0.055 1.00 55.91 83 ALA A CA 1
ATOM 637 C C . ALA A 1 83 ? 6.972 12.136 0.156 1.00 55.91 83 ALA A C 1
ATOM 639 O O . ALA A 1 83 ? 6.751 13.259 -0.290 1.00 55.91 83 ALA A O 1
ATOM 640 N N . GLY A 1 84 ? 6.028 11.339 0.665 1.00 53.62 84 GLY A N 1
ATOM 641 C CA . GLY A 1 84 ? 4.591 11.597 0.612 1.00 53.62 84 GLY A CA 1
ATOM 642 C C . GLY A 1 84 ? 4.177 13.005 1.036 1.00 53.62 84 GLY A C 1
ATOM 643 O O . GLY A 1 84 ? 4.498 13.451 2.135 1.00 53.62 84 GLY A O 1
ATOM 644 N N . GLU A 1 85 ? 3.388 13.662 0.184 1.00 41.59 85 GLU A N 1
ATOM 645 C CA . GLU A 1 85 ? 2.381 14.597 0.680 1.00 41.59 85 GLU A CA 1
ATOM 646 C C . GLU A 1 85 ? 1.436 13.776 1.570 1.00 41.59 85 GLU A C 1
ATOM 648 O O . GLU A 1 85 ? 0.692 12.921 1.077 1.00 41.59 85 GLU A O 1
ATOM 653 N N . LEU A 1 86 ? 1.606 13.954 2.883 1.00 44.16 86 LEU A N 1
ATOM 654 C CA . LEU A 1 86 ? 0.776 13.394 3.951 1.00 44.16 86 LEU A CA 1
ATOM 655 C C . LEU A 1 86 ? -0.703 13.753 3.748 1.00 44.16 86 LEU A C 1
ATOM 657 O O . LEU A 1 86 ? -0.985 14.938 3.464 1.00 44.16 86 LEU A O 1
#